Protein AF-A0A2D3VDM1-F1 (afdb_monomer_lite)

Structure (mmCIF, N/CA/C/O backbone):
data_AF-A0A2D3VDM1-F1
#
_entry.id   AF-A0A2D3VDM1-F1
#
loop_
_atom_site.group_PDB
_atom_site.id
_atom_site.type_symbol
_atom_site.label_atom_id
_atom_site.label_alt_id
_atom_site.label_comp_id
_atom_site.label_asym_id
_atom_site.label_entity_id
_atom_site.label_seq_id
_atom_site.pdbx_PDB_ins_code
_atom_site.Cartn_x
_atom_site.Cartn_y
_atom_site.Cartn_z
_atom_site.occupancy
_atom_site.B_iso_or_equiv
_atom_site.auth_seq_id
_atom_site.auth_comp_id
_atom_site.auth_asym_id
_atom_site.auth_atom_id
_atom_site.pdbx_PDB_model_num
ATOM 1 N N . MET A 1 1 ? -0.918 -0.675 11.831 1.00 84.44 1 MET A N 1
ATOM 2 C CA . MET A 1 1 ? -1.462 -1.530 10.755 1.00 84.44 1 MET A CA 1
ATOM 3 C C . MET A 1 1 ? -0.523 -1.490 9.563 1.00 84.44 1 MET A C 1
ATOM 5 O O . MET A 1 1 ? 0.192 -0.498 9.440 1.00 84.44 1 MET A O 1
ATOM 9 N N . PRO A 1 2 ? -0.449 -2.559 8.753 1.00 85.25 2 PRO A N 1
ATOM 10 C CA . PRO A 1 2 ? 0.403 -2.565 7.568 1.00 85.25 2 PRO A CA 1
ATOM 11 C C . PRO A 1 2 ? -0.069 -1.528 6.546 1.00 85.25 2 PRO A C 1
ATOM 13 O O . PRO A 1 2 ? -1.254 -1.189 6.508 1.00 85.25 2 PRO A O 1
ATOM 16 N N . ALA A 1 3 ? 0.856 -1.053 5.716 1.00 90.44 3 ALA A N 1
ATOM 17 C CA . ALA A 1 3 ? 0.529 -0.209 4.578 1.00 90.44 3 ALA A CA 1
ATOM 18 C C . ALA A 1 3 ? -0.417 -0.925 3.595 1.00 90.44 3 ALA A C 1
ATOM 20 O O . ALA A 1 3 ? -0.251 -2.131 3.372 1.00 90.44 3 ALA A O 1
ATOM 21 N N . PRO A 1 4 ? -1.348 -0.210 2.939 1.00 91.44 4 PRO A N 1
ATOM 22 C CA . PRO A 1 4 ? -2.219 -0.795 1.914 1.00 91.44 4 PRO A CA 1
ATOM 23 C C . PRO A 1 4 ? -1.428 -1.432 0.758 1.00 91.44 4 PRO A C 1
ATOM 25 O O . PRO A 1 4 ? -1.787 -2.487 0.243 1.00 91.44 4 PRO A O 1
ATOM 28 N N . SER A 1 5 ? -0.295 -0.829 0.400 1.00 93.31 5 SER A N 1
ATOM 29 C CA . SER A 1 5 ? 0.634 -1.269 -0.649 1.00 93.31 5 SER A CA 1
ATOM 30 C C . SER A 1 5 ? 1.495 -2.483 -0.258 1.00 93.31 5 SER A C 1
ATOM 32 O O . SER A 1 5 ? 2.108 -3.095 -1.136 1.00 93.31 5 SER A O 1
ATOM 34 N N . TYR A 1 6 ? 1.546 -2.857 1.032 1.00 92.69 6 TYR A N 1
ATOM 35 C CA . TYR A 1 6 ? 2.559 -3.768 1.586 1.00 92.69 6 TYR A CA 1
ATOM 36 C C . TYR A 1 6 ? 2.638 -5.102 0.843 1.00 92.69 6 TYR A C 1
ATOM 38 O O . TYR A 1 6 ? 3.722 -5.547 0.483 1.00 92.69 6 TYR A O 1
ATOM 46 N N . GLN A 1 7 ? 1.501 -5.760 0.607 1.00 91.56 7 GLN A N 1
ATOM 47 C CA . GLN A 1 7 ? 1.500 -7.045 -0.099 1.00 91.56 7 GLN A CA 1
ATOM 48 C C . GLN A 1 7 ? 1.744 -6.876 -1.597 1.00 91.56 7 GLN A C 1
ATOM 50 O O . GLN A 1 7 ? 2.445 -7.687 -2.194 1.00 91.56 7 GLN A O 1
ATOM 55 N N . HIS A 1 8 ? 1.199 -5.816 -2.193 1.00 94.62 8 HIS A N 1
ATOM 56 C CA . HIS A 1 8 ? 1.283 -5.579 -3.629 1.00 94.62 8 HIS A CA 1
ATOM 57 C C . HIS A 1 8 ? 2.736 -5.404 -4.092 1.00 94.62 8 HIS A C 1
ATOM 59 O O . HIS A 1 8 ? 3.153 -6.038 -5.057 1.00 94.62 8 HIS A O 1
ATOM 65 N N . ILE A 1 9 ? 3.537 -4.614 -3.366 1.00 92.62 9 ILE A N 1
ATOM 66 C CA . ILE A 1 9 ? 4.930 -4.326 -3.747 1.00 92.62 9 ILE A CA 1
ATOM 67 C C . ILE A 1 9 ? 5.881 -5.522 -3.576 1.00 92.62 9 ILE A C 1
ATOM 69 O O . ILE A 1 9 ? 6.933 -5.575 -4.206 1.00 92.62 9 ILE A O 1
ATOM 73 N N . GLN A 1 10 ? 5.529 -6.487 -2.725 1.00 89.69 10 GLN A N 1
ATOM 74 C CA . GLN A 1 10 ? 6.352 -7.672 -2.446 1.00 89.69 10 GLN A CA 1
ATOM 75 C C . GLN A 1 10 ? 6.176 -8.774 -3.502 1.00 89.69 10 GLN A C 1
ATOM 77 O O . GLN A 1 10 ? 6.944 -9.738 -3.539 1.00 89.69 10 GLN A O 1
ATOM 82 N N . LEU A 1 11 ? 5.140 -8.666 -4.334 1.00 91.56 11 LEU A N 1
ATOM 83 C CA . LEU A 1 11 ? 4.778 -9.661 -5.332 1.00 91.56 11 LEU A CA 1
ATOM 84 C C . LEU A 1 11 ? 5.260 -9.238 -6.718 1.00 91.56 11 LEU A C 1
ATOM 86 O O . LEU A 1 11 ? 5.480 -8.064 -7.003 1.00 91.56 11 LEU A O 1
ATOM 90 N N . ARG A 1 12 ? 5.421 -10.222 -7.609 1.00 89.38 12 ARG A N 1
ATOM 91 C CA . ARG A 1 12 ? 5.745 -9.936 -9.010 1.00 89.38 12 ARG A CA 1
ATOM 92 C C . ARG A 1 12 ? 4.624 -9.069 -9.613 1.00 89.38 12 ARG A C 1
ATOM 94 O O . ARG A 1 12 ? 3.453 -9.367 -9.341 1.00 89.38 12 ARG A O 1
ATOM 101 N N . PRO A 1 13 ? 4.939 -8.083 -10.472 1.00 87.56 13 PRO A N 1
ATOM 102 C CA . PRO A 1 13 ? 3.925 -7.316 -11.190 1.00 87.56 13 PRO A CA 1
ATOM 103 C C . PRO A 1 13 ? 2.854 -8.220 -11.821 1.00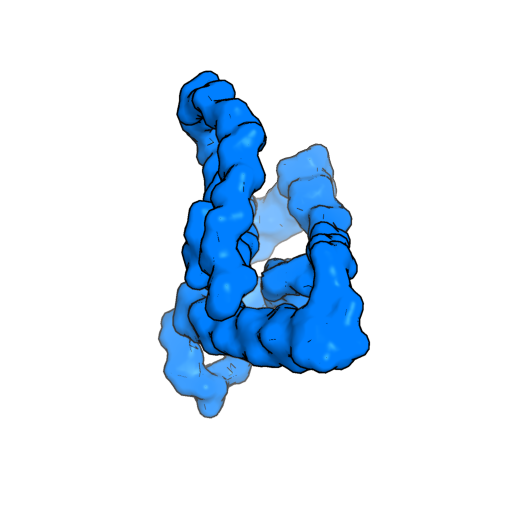 87.56 13 PRO A C 1
ATOM 105 O O . PRO A 1 13 ? 3.175 -9.240 -12.437 1.00 87.56 13 PRO A O 1
ATOM 108 N N . GLY A 1 14 ? 1.580 -7.877 -11.610 1.00 87.94 14 GLY A N 1
ATOM 109 C CA . GLY A 1 14 ? 0.431 -8.644 -12.106 1.00 87.94 14 GLY A CA 1
ATOM 110 C C . GLY A 1 14 ? 0.091 -9.920 -11.323 1.00 87.94 14 GLY A C 1
ATOM 111 O O . GLY A 1 14 ? -0.705 -10.721 -11.804 1.00 87.94 14 GLY A O 1
ATOM 112 N N . THR A 1 15 ? 0.680 -10.143 -10.140 1.00 92.50 15 THR A N 1
ATOM 113 C CA . THR A 1 15 ? 0.401 -11.336 -9.307 1.00 92.50 15 THR A CA 1
ATOM 114 C C . THR A 1 15 ? -0.198 -11.028 -7.934 1.00 92.50 15 THR A C 1
ATOM 116 O O . THR A 1 15 ? -0.365 -11.939 -7.125 1.00 92.50 15 THR A O 1
ATOM 119 N N . ALA A 1 16 ? -0.558 -9.767 -7.673 1.00 93.00 16 ALA A N 1
ATOM 120 C CA . ALA A 1 16 ? -1.201 -9.350 -6.425 1.00 93.00 16 ALA A CA 1
ATOM 121 C C . ALA A 1 16 ? -2.556 -10.041 -6.185 1.00 93.00 16 ALA A C 1
ATOM 123 O O . ALA A 1 16 ? -2.970 -10.244 -5.046 1.00 93.00 16 ALA A O 1
ATOM 124 N N . PHE A 1 17 ? -3.219 -10.462 -7.259 1.00 93.44 17 PHE A N 1
ATOM 125 C CA . PHE A 1 17 ? -4.441 -11.251 -7.231 1.00 93.44 17 PHE A CA 1
ATOM 126 C C . PHE A 1 17 ? -4.430 -12.303 -8.345 1.00 93.44 17 PHE A C 1
ATOM 128 O O . PHE A 1 17 ? -3.685 -12.206 -9.319 1.00 93.44 17 PHE A O 1
ATOM 135 N N . THR A 1 18 ? -5.244 -13.348 -8.190 1.00 92.94 18 THR A N 1
ATOM 136 C CA . THR A 1 18 ? -5.342 -14.432 -9.176 1.00 92.94 18 THR A CA 1
ATOM 137 C C . THR A 1 18 ? -6.345 -14.098 -10.276 1.00 92.94 18 THR A C 1
ATOM 139 O O . THR A 1 18 ? -7.285 -13.338 -10.058 1.00 92.94 18 THR A O 1
ATOM 142 N N . GLU A 1 19 ? -6.237 -14.746 -11.437 1.00 89.50 19 GLU A N 1
ATOM 143 C CA . GLU A 1 19 ? -7.216 -14.593 -12.530 1.00 89.50 19 GLU A CA 1
ATOM 144 C C . GLU A 1 19 ? -8.655 -14.945 -12.104 1.00 89.50 19 GLU A C 1
ATOM 146 O O . GLU A 1 19 ? -9.626 -14.421 -12.643 1.00 89.50 19 GLU A O 1
ATOM 151 N N . THR A 1 20 ? -8.807 -15.818 -11.103 1.00 94.12 20 THR A N 1
ATOM 152 C CA . THR A 1 20 ? -10.109 -16.252 -10.577 1.00 94.12 20 THR A CA 1
ATOM 153 C C . THR A 1 20 ? -10.650 -15.362 -9.459 1.00 94.12 20 THR A C 1
ATOM 155 O O . THR A 1 20 ? -11.731 -15.639 -8.947 1.00 94.12 20 THR A O 1
ATOM 158 N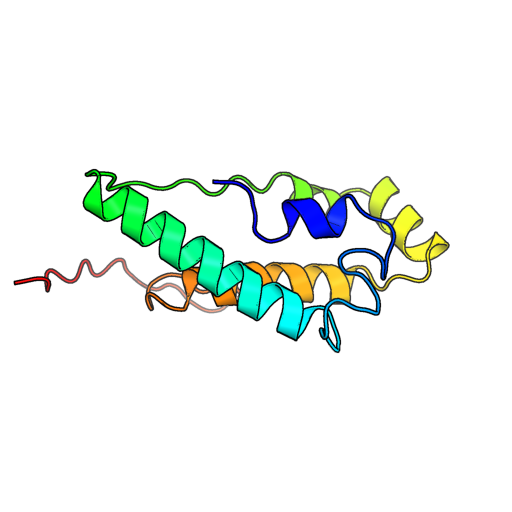 N . SER A 1 21 ? -9.905 -14.338 -9.037 1.00 93.00 21 SER A N 1
ATOM 159 C CA . SER A 1 21 ? -10.322 -13.409 -7.974 1.00 93.00 21 SER A CA 1
ATOM 160 C C . SER A 1 21 ? -11.485 -12.504 -8.388 1.00 93.00 21 SER A C 1
ATOM 162 O O . SER A 1 21 ? -12.232 -12.041 -7.534 1.00 93.00 21 SER A O 1
ATOM 164 N N . GLY A 1 22 ? -11.661 -12.283 -9.694 1.00 93.00 22 GLY A N 1
ATOM 165 C CA . GLY A 1 22 ? -12.693 -11.407 -10.242 1.00 93.00 22 GLY A CA 1
ATOM 166 C C . GLY A 1 22 ? -12.271 -9.944 -10.396 1.00 93.00 22 GLY A C 1
ATOM 167 O O . GLY A 1 22 ? -13.011 -9.198 -11.034 1.00 93.00 22 GLY A O 1
ATOM 168 N N . TYR A 1 23 ? -11.098 -9.551 -9.887 1.00 95.44 23 TYR A N 1
ATOM 169 C CA . TYR A 1 23 ? -10.568 -8.197 -10.054 1.00 95.44 23 TYR A CA 1
ATOM 170 C C . TYR A 1 23 ? -10.104 -7.945 -11.489 1.00 95.44 23 TYR A C 1
ATOM 172 O O . TYR A 1 23 ? -9.416 -8.768 -12.098 1.00 95.44 23 TYR A O 1
ATOM 180 N N . ARG A 1 24 ? -10.467 -6.780 -12.031 1.00 92.94 24 ARG A N 1
ATOM 181 C CA . ARG A 1 24 ? -10.079 -6.332 -13.379 1.00 92.94 24 ARG A CA 1
ATOM 182 C C . ARG A 1 24 ? -8.774 -5.540 -13.409 1.00 92.94 24 ARG A C 1
ATOM 184 O O . ARG A 1 24 ? -8.276 -5.249 -14.494 1.00 92.94 24 ARG A O 1
ATOM 191 N N . GLY A 1 25 ? -8.241 -5.184 -12.246 1.00 93.31 25 GLY A N 1
ATOM 192 C CA . GLY A 1 25 ? -7.021 -4.402 -12.101 1.00 93.31 25 GLY A CA 1
ATOM 193 C C . GLY A 1 25 ? -6.782 -3.987 -10.653 1.00 93.31 25 GLY A C 1
ATOM 194 O O . GLY A 1 25 ? -7.618 -4.227 -9.779 1.00 93.31 25 GLY A O 1
ATOM 195 N N . ASP A 1 26 ? -5.654 -3.318 -10.430 1.00 94.44 26 ASP A N 1
ATOM 196 C CA . ASP A 1 26 ? -5.186 -2.944 -9.092 1.00 94.44 26 ASP A CA 1
ATOM 197 C C . ASP A 1 26 ? -6.157 -2.004 -8.365 1.00 94.44 26 ASP A C 1
ATOM 199 O O . ASP A 1 26 ? -6.307 -2.098 -7.152 1.00 94.44 26 ASP A O 1
ATOM 203 N N . GLY A 1 27 ? -6.883 -1.150 -9.096 1.00 92.56 27 GLY A N 1
ATOM 204 C CA . GLY A 1 27 ? -7.890 -0.256 -8.512 1.00 92.56 27 GLY A CA 1
ATOM 205 C C . GLY A 1 27 ? -9.006 -1.004 -7.773 1.00 92.56 27 GLY A C 1
ATOM 206 O O . GLY A 1 27 ? -9.255 -0.726 -6.604 1.00 92.56 27 GLY A O 1
ATOM 207 N N . GLU A 1 28 ? -9.634 -2.002 -8.409 1.00 94.50 28 GLU A N 1
ATOM 208 C CA . GLU A 1 28 ? -10.684 -2.813 -7.763 1.00 94.50 28 GLU A CA 1
ATOM 209 C C . GLU A 1 28 ? -10.127 -3.617 -6.577 1.00 94.50 28 GLU A C 1
ATOM 211 O O . GLU A 1 28 ? -10.795 -3.762 -5.551 1.00 94.50 28 GLU A O 1
ATOM 216 N N . TYR A 1 29 ? -8.888 -4.102 -6.700 1.00 95.44 29 TYR A N 1
ATOM 217 C CA . TYR A 1 29 ? -8.180 -4.781 -5.617 1.00 95.44 29 TYR A CA 1
ATOM 218 C C . TYR A 1 29 ? -7.981 -3.857 -4.401 1.00 95.44 29 TYR A C 1
ATOM 220 O O . TYR A 1 29 ? -8.319 -4.234 -3.276 1.00 95.44 29 TYR A O 1
ATOM 228 N N . PHE A 1 30 ? -7.486 -2.632 -4.610 1.00 94.81 30 PHE A N 1
ATOM 229 C CA . PHE A 1 30 ? -7.267 -1.667 -3.530 1.00 94.81 30 PHE A CA 1
ATOM 230 C C . PHE A 1 30 ? -8.574 -1.120 -2.946 1.00 94.81 30 PHE A C 1
ATOM 232 O O . PHE A 1 30 ? -8.640 -0.884 -1.740 1.00 94.81 30 PHE A O 1
ATOM 239 N N . GLU A 1 31 ? -9.636 -0.980 -3.744 1.00 93.69 31 GLU A N 1
ATOM 240 C CA . GLU A 1 31 ? -10.964 -0.621 -3.234 1.00 93.69 31 GLU A CA 1
ATOM 241 C C . GLU A 1 31 ? -11.511 -1.655 -2.246 1.00 93.69 31 GLU A C 1
ATOM 243 O O . GLU A 1 31 ? -12.115 -1.284 -1.233 1.00 93.69 31 GLU A O 1
ATOM 248 N N . ASP A 1 32 ? -11.332 -2.948 -2.525 1.00 94.81 32 ASP A N 1
ATOM 249 C CA . ASP A 1 32 ? -11.805 -3.999 -1.627 1.00 94.81 32 ASP A CA 1
ATOM 250 C C . ASP A 1 32 ? -10.909 -4.136 -0.393 1.00 94.81 32 ASP A C 1
ATOM 252 O O . ASP A 1 32 ? -11.412 -4.233 0.732 1.00 94.81 32 ASP A O 1
ATOM 256 N N . LEU A 1 33 ? -9.590 -4.000 -0.572 1.00 93.44 33 LEU A N 1
ATOM 257 C CA . LEU A 1 33 ? -8.646 -3.911 0.541 1.00 93.44 33 LEU A CA 1
ATOM 258 C C . LEU A 1 33 ? -8.999 -2.750 1.480 1.00 93.44 33 LEU A C 1
ATOM 260 O O . LEU A 1 33 ? -8.995 -2.919 2.698 1.00 93.44 33 LEU A O 1
ATOM 264 N N . ALA A 1 34 ? -9.387 -1.596 0.936 1.00 92.06 34 ALA A N 1
ATOM 265 C CA . ALA A 1 34 ? -9.781 -0.449 1.740 1.00 92.06 34 ALA A CA 1
ATOM 266 C C . ALA A 1 34 ? -11.042 -0.693 2.573 1.00 92.06 34 ALA A C 1
ATOM 268 O O . ALA A 1 34 ? -11.122 -0.219 3.707 1.00 92.06 34 ALA A O 1
ATOM 269 N N . LYS A 1 35 ? -12.008 -1.477 2.075 1.00 92.69 35 LYS A N 1
ATOM 270 C CA . LYS A 1 35 ? -13.169 -1.892 2.885 1.00 92.69 35 LYS A CA 1
ATOM 271 C C . LYS A 1 35 ? -12.734 -2.757 4.067 1.00 92.69 35 LYS A C 1
ATOM 273 O O . LYS A 1 35 ? -13.241 -2.564 5.170 1.00 92.69 35 LYS A O 1
ATOM 278 N N . ALA A 1 36 ? -11.790 -3.675 3.853 1.00 92.94 36 ALA A N 1
ATOM 279 C CA . ALA A 1 36 ? -11.246 -4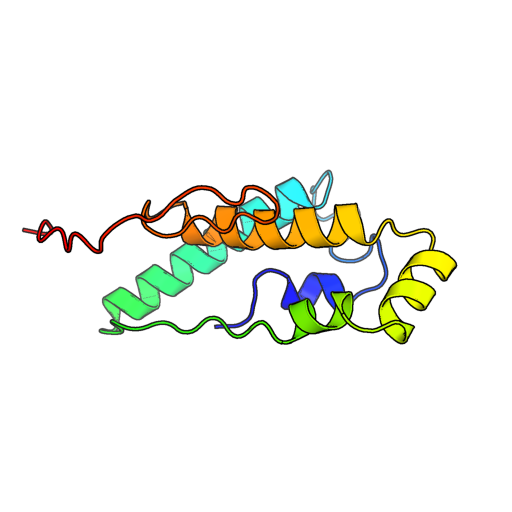.507 4.923 1.00 92.94 36 ALA A CA 1
ATOM 280 C C . ALA A 1 36 ? -10.471 -3.671 5.957 1.00 92.94 36 ALA A C 1
ATOM 282 O O . ALA A 1 36 ? -10.687 -3.830 7.158 1.00 92.94 36 ALA A O 1
ATOM 283 N N . CYS A 1 37 ? -9.634 -2.729 5.508 1.00 91.69 37 CYS A N 1
ATOM 284 C CA . CYS A 1 37 ? -8.928 -1.800 6.391 1.00 91.69 37 CYS A CA 1
ATOM 285 C C . CYS A 1 37 ? -9.895 -0.935 7.211 1.00 91.69 37 CYS A C 1
ATOM 287 O O . CYS A 1 37 ? -9.699 -0.795 8.413 1.00 91.69 37 CYS A O 1
ATOM 289 N N . ALA A 1 38 ? -10.957 -0.404 6.600 1.00 89.06 38 ALA A N 1
ATOM 290 C CA . ALA A 1 38 ? -11.971 0.378 7.308 1.00 89.06 38 ALA A CA 1
ATOM 291 C C . ALA A 1 38 ? -12.695 -0.453 8.382 1.00 89.06 38 ALA A C 1
ATOM 293 O O . ALA A 1 38 ? -12.894 0.020 9.500 1.00 89.06 38 ALA A O 1
ATOM 294 N N . ALA A 1 39 ? -13.033 -1.711 8.077 1.00 92.31 39 ALA A N 1
ATOM 295 C CA . ALA A 1 39 ? -13.631 -2.620 9.053 1.00 92.31 39 ALA A CA 1
ATOM 296 C C . ALA A 1 39 ? -12.691 -2.899 10.241 1.00 92.31 39 ALA A C 1
ATOM 298 O O . ALA A 1 39 ? -13.138 -2.894 11.387 1.00 92.31 39 ALA A O 1
ATOM 299 N N . GLU A 1 40 ? -11.393 -3.084 9.986 1.00 91.81 40 GLU A N 1
ATOM 300 C CA . GLU A 1 40 ? -10.379 -3.248 11.037 1.00 91.81 40 GLU A CA 1
ATOM 301 C C . GLU A 1 40 ? -10.218 -1.972 11.878 1.00 91.81 40 GLU A C 1
ATOM 303 O O . GLU A 1 40 ? -10.187 -2.044 13.105 1.00 91.81 40 GLU A O 1
ATOM 308 N N . ILE A 1 41 ? -10.167 -0.791 11.248 1.00 90.00 41 ILE A N 1
ATOM 309 C CA . ILE A 1 41 ? -10.115 0.504 11.949 1.00 90.00 41 ILE A CA 1
ATOM 310 C C . ILE A 1 41 ? -11.316 0.649 12.885 1.00 90.00 41 ILE A C 1
ATOM 312 O O . ILE A 1 41 ? -11.136 0.995 14.055 1.00 90.00 41 ILE A O 1
ATOM 316 N N . GLN A 1 42 ? -12.522 0.341 12.399 1.00 89.75 42 GLN A N 1
ATOM 317 C CA . GLN A 1 42 ? -13.735 0.398 13.210 1.00 89.75 42 GLN A CA 1
ATOM 318 C C . GLN A 1 42 ? -13.675 -0.598 14.373 1.00 89.75 42 GLN A C 1
ATOM 320 O O . GLN A 1 42 ? -13.943 -0.222 15.511 1.00 89.75 42 GLN A O 1
ATOM 325 N N . ALA A 1 43 ? -13.252 -1.840 14.125 1.00 94.00 43 ALA A N 1
ATOM 326 C CA . ALA A 1 43 ? -13.111 -2.850 15.172 1.00 94.00 43 ALA A CA 1
ATOM 327 C C . ALA A 1 43 ? -12.102 -2.427 16.256 1.00 94.00 43 ALA A C 1
ATOM 329 O O . ALA A 1 43 ? -12.354 -2.596 17.452 1.00 94.00 43 ALA A O 1
ATOM 330 N N . LEU A 1 44 ? -10.976 -1.825 15.859 1.00 92.31 44 LEU A N 1
ATOM 331 C CA . LEU A 1 44 ? -9.993 -1.259 16.782 1.00 92.31 44 LEU A CA 1
ATOM 332 C C . LEU A 1 44 ? -10.582 -0.087 17.574 1.00 92.31 44 LEU A C 1
ATOM 3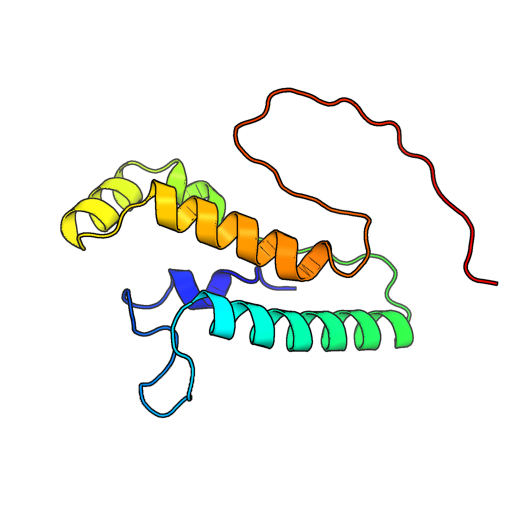34 O O . LEU A 1 44 ? -10.361 0.003 18.784 1.00 92.31 44 LEU A O 1
ATOM 338 N N . TYR A 1 45 ? -11.340 0.799 16.923 1.00 92.56 45 TYR A N 1
ATOM 339 C CA . TYR A 1 45 ? -12.009 1.920 17.581 1.00 92.56 45 TYR A CA 1
ATOM 340 C C . TYR A 1 45 ? -13.022 1.447 18.631 1.00 92.56 45 TYR A C 1
ATOM 342 O O . TYR A 1 45 ? -13.007 1.940 19.766 1.00 92.56 45 TYR A O 1
ATOM 350 N N . ASP A 1 46 ? -13.842 0.453 18.288 1.00 94.62 46 ASP A N 1
ATOM 351 C CA . ASP A 1 46 ? -14.827 -0.164 19.182 1.00 94.62 46 ASP A CA 1
ATOM 352 C C . ASP A 1 46 ? -14.145 -0.845 20.379 1.00 94.62 46 ASP A C 1
ATOM 354 O O . ASP A 1 46 ? -14.642 -0.789 21.505 1.00 94.62 46 ASP A O 1
ATOM 358 N N . ALA A 1 47 ? -12.949 -1.406 20.170 1.00 97.25 47 ALA A N 1
ATOM 359 C CA . ALA A 1 47 ? -12.093 -1.950 21.225 1.00 97.25 47 ALA A CA 1
ATOM 360 C C . ALA A 1 47 ? -11.379 -0.876 22.078 1.00 97.25 47 ALA A C 1
ATOM 362 O O . ALA A 1 47 ? -10.640 -1.213 23.005 1.00 97.25 47 ALA A O 1
ATOM 363 N N . GLY A 1 48 ? -11.589 0.414 21.796 1.00 96.12 48 GLY A N 1
ATOM 364 C CA . GLY A 1 48 ? -11.032 1.536 22.556 1.00 96.12 48 GLY A CA 1
ATOM 365 C C . GLY A 1 48 ? -9.744 2.136 21.982 1.00 96.12 48 GLY A C 1
ATOM 366 O O . GLY A 1 48 ? -9.166 3.028 22.603 1.00 96.12 48 GLY A O 1
ATOM 367 N N . CYS A 1 49 ? -9.286 1.702 20.803 1.00 93.31 49 CYS A N 1
ATOM 368 C CA . CYS A 1 49 ? -8.158 2.331 20.120 1.00 93.31 49 CYS A CA 1
ATOM 369 C C . CYS A 1 49 ? -8.531 3.753 19.672 1.00 93.31 49 CYS A C 1
ATOM 371 O O . CYS A 1 49 ? -9.620 4.000 19.152 1.00 93.31 49 CYS A O 1
ATOM 373 N N . ARG A 1 50 ? -7.634 4.714 19.891 1.00 91.62 50 ARG A N 1
ATOM 374 C CA . ARG A 1 50 ? -7.823 6.125 19.497 1.00 91.62 50 ARG A CA 1
ATOM 375 C C . ARG A 1 50 ? -6.666 6.678 18.674 1.00 91.62 50 ARG A C 1
ATOM 377 O O . ARG A 1 50 ? -6.707 7.827 18.256 1.00 91.62 50 ARG A O 1
ATOM 384 N N . ASN A 1 51 ? -5.631 5.873 18.461 1.00 90.50 51 ASN A N 1
ATOM 385 C CA . ASN A 1 51 ? -4.482 6.243 17.657 1.00 90.50 51 ASN A CA 1
ATOM 386 C C . ASN A 1 51 ? -4.028 5.026 16.859 1.00 90.50 51 ASN A C 1
ATOM 388 O O . ASN A 1 51 ? -3.706 3.987 17.436 1.00 90.50 51 ASN A O 1
ATOM 392 N N . ILE A 1 52 ? -4.026 5.167 15.539 1.00 87.12 52 ILE A N 1
ATOM 393 C CA . ILE A 1 52 ? -3.594 4.134 14.610 1.00 87.12 52 ILE A CA 1
ATOM 394 C C . ILE A 1 52 ? -2.399 4.681 13.844 1.00 87.12 52 ILE A C 1
ATOM 396 O O . ILE A 1 52 ? -2.450 5.776 13.292 1.00 87.12 52 ILE A O 1
ATOM 400 N N . GLN A 1 53 ? -1.332 3.888 13.796 1.00 87.25 53 GLN A N 1
ATOM 401 C CA . GLN A 1 53 ? -0.170 4.157 12.960 1.00 87.25 53 GLN A CA 1
ATOM 402 C C . GLN A 1 53 ? -0.177 3.209 11.765 1.00 87.25 53 GLN A C 1
ATOM 404 O O . GLN A 1 53 ? -0.430 2.007 11.914 1.00 87.25 53 GLN A O 1
ATOM 409 N N . VAL A 1 54 ? 0.110 3.758 10.592 1.00 86.94 54 VAL A N 1
ATOM 410 C CA . VAL A 1 54 ? 0.276 3.022 9.339 1.00 86.94 54 VAL A CA 1
ATOM 411 C C . VAL A 1 54 ? 1.743 3.159 8.978 1.00 86.94 54 VAL A C 1
ATOM 413 O O . VAL A 1 54 ? 2.225 4.271 8.781 1.00 86.94 54 VAL A O 1
ATOM 416 N N . ASP A 1 55 ? 2.459 2.043 8.996 1.00 87.31 55 ASP A N 1
ATOM 417 C CA . ASP A 1 55 ? 3.889 2.019 8.706 1.00 87.31 55 ASP A CA 1
ATOM 418 C C . ASP A 1 55 ? 4.091 1.579 7.255 1.00 87.31 55 ASP A C 1
ATOM 420 O O . ASP A 1 55 ? 3.767 0.439 6.908 1.00 87.31 55 ASP A O 1
ATOM 424 N N . ASP A 1 56 ? 4.593 2.491 6.417 1.00 89.00 56 ASP A N 1
ATOM 425 C CA . ASP A 1 56 ? 4.969 2.196 5.034 1.00 89.00 56 ASP A CA 1
ATOM 426 C C . ASP A 1 56 ? 6.429 2.574 4.735 1.00 89.00 56 ASP A C 1
ATOM 428 O O . ASP A 1 56 ? 6.712 3.611 4.123 1.00 89.00 56 ASP A O 1
ATOM 432 N N . PRO A 1 57 ? 7.397 1.730 5.124 1.00 89.75 57 PRO A N 1
ATOM 433 C CA . PRO A 1 57 ? 8.786 1.948 4.750 1.00 89.75 57 PRO A CA 1
ATOM 434 C C . PRO A 1 57 ? 9.024 1.773 3.241 1.00 89.75 57 PRO A C 1
ATOM 436 O O . PRO A 1 57 ? 10.062 2.215 2.747 1.00 89.75 57 PRO A O 1
ATOM 439 N N . HIS A 1 58 ? 8.104 1.159 2.484 1.00 89.81 58 HIS A N 1
ATOM 440 C CA . HIS A 1 58 ? 8.322 0.848 1.067 1.00 89.81 58 HIS A CA 1
ATOM 441 C C . HIS A 1 58 ? 8.245 2.075 0.170 1.00 89.81 58 HIS A C 1
ATOM 443 O O . HIS A 1 58 ? 8.854 2.074 -0.895 1.00 89.81 58 HIS A O 1
ATOM 449 N N . LEU A 1 59 ? 7.597 3.158 0.602 1.00 91.12 59 LEU A N 1
ATOM 450 C CA . LEU A 1 59 ? 7.640 4.421 -0.139 1.00 91.12 59 LEU A CA 1
ATOM 451 C C . LEU A 1 59 ? 9.072 4.939 -0.318 1.00 91.12 59 LEU A C 1
ATOM 453 O O . LEU A 1 59 ? 9.386 5.577 -1.318 1.00 91.12 59 LEU A O 1
ATOM 45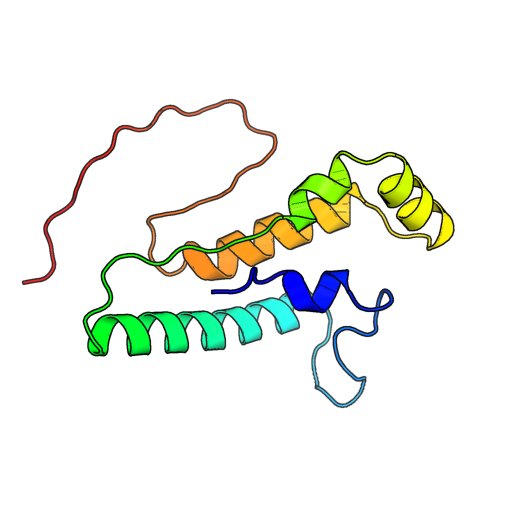7 N N . THR A 1 60 ? 9.982 4.591 0.596 1.00 92.75 60 THR A N 1
ATOM 458 C CA . THR A 1 60 ? 11.403 4.938 0.454 1.00 92.75 60 THR A CA 1
ATOM 459 C C . THR A 1 60 ? 12.097 4.194 -0.689 1.00 92.75 60 THR A C 1
ATOM 461 O O . THR A 1 60 ? 13.164 4.621 -1.129 1.00 92.75 60 THR A O 1
ATOM 464 N N . TYR A 1 61 ? 11.507 3.116 -1.219 1.00 94.06 61 TYR A N 1
ATOM 465 C CA . TYR A 1 61 ? 12.075 2.375 -2.346 1.00 94.06 61 TYR A CA 1
ATOM 466 C C . TYR A 1 61 ? 12.102 3.231 -3.610 1.00 94.06 61 TYR A C 1
ATOM 468 O O . TYR A 1 61 ? 13.059 3.145 -4.372 1.00 94.06 61 TYR A O 1
ATOM 476 N N . PHE A 1 62 ? 11.140 4.140 -3.780 1.00 94.81 62 PHE A N 1
ATOM 477 C CA . PHE A 1 62 ? 11.110 5.084 -4.900 1.00 94.81 62 PHE A CA 1
ATOM 478 C C . PHE A 1 62 ? 12.239 6.128 -4.843 1.00 94.81 62 PHE A C 1
ATOM 480 O O . PHE A 1 62 ? 12.501 6.809 -5.828 1.00 94.81 62 PHE A O 1
ATOM 487 N N . CYS A 1 63 ? 12.974 6.207 -3.728 1.00 95.12 63 CYS A N 1
ATOM 488 C CA . CYS A 1 63 ? 14.202 6.996 -3.608 1.00 95.12 63 CYS A CA 1
ATOM 489 C C . CYS A 1 63 ? 15.476 6.187 -3.928 1.00 95.12 63 CYS A C 1
ATOM 491 O O . CYS A 1 63 ? 16.574 6.744 -3.923 1.00 95.12 63 CYS A O 1
ATOM 493 N N . SER A 1 64 ? 15.367 4.873 -4.150 1.00 96.44 64 SER A N 1
ATOM 494 C CA . SER A 1 64 ? 16.502 3.975 -4.374 1.00 96.44 64 SER A CA 1
ATOM 495 C C . SER A 1 64 ? 16.720 3.711 -5.858 1.00 96.44 64 SER A C 1
ATOM 497 O O . SER A 1 64 ? 15.876 3.111 -6.521 1.00 96.44 64 SER A O 1
ATOM 499 N N . GLU A 1 65 ? 17.914 4.030 -6.366 1.00 96.88 65 GLU A N 1
ATOM 500 C CA . GLU A 1 65 ? 18.294 3.676 -7.741 1.00 96.88 65 GLU A CA 1
ATOM 501 C C . GLU A 1 65 ? 18.165 2.177 -8.031 1.00 96.88 65 GLU A C 1
ATOM 503 O O . GLU A 1 65 ? 17.882 1.790 -9.162 1.00 96.88 65 GLU A O 1
ATOM 508 N N . GLN A 1 66 ? 18.413 1.321 -7.034 1.00 96.75 66 GLN A N 1
ATOM 509 C CA . GLN A 1 66 ? 18.329 -0.126 -7.215 1.00 96.75 66 GLN A CA 1
ATOM 510 C C . GLN A 1 66 ? 16.899 -0.558 -7.534 1.00 96.75 66 GLN A C 1
ATOM 512 O O . GLN A 1 66 ? 16.697 -1.404 -8.400 1.00 96.75 66 GLN A O 1
ATOM 517 N N . PHE A 1 67 ? 15.925 0.020 -6.833 1.00 95.12 67 PHE A N 1
ATOM 518 C CA . PHE A 1 67 ? 14.520 -0.287 -7.048 1.00 95.12 67 PHE A CA 1
ATOM 519 C C . PHE A 1 67 ? 14.044 0.265 -8.391 1.00 95.12 67 PHE A C 1
ATOM 521 O O . PHE A 1 67 ? 13.476 -0.486 -9.176 1.00 95.12 67 PHE A O 1
ATOM 528 N N . LEU A 1 68 ? 14.378 1.522 -8.705 1.00 96.56 68 LEU A N 1
ATOM 529 C CA . LEU A 1 68 ? 14.014 2.150 -9.980 1.00 96.56 68 LEU A CA 1
ATOM 530 C C . LEU A 1 68 ? 14.568 1.369 -11.184 1.00 96.56 68 LEU A C 1
ATOM 532 O O . LEU A 1 68 ? 13.829 1.063 -12.114 1.00 96.56 68 LEU A O 1
ATOM 536 N N . LYS A 1 69 ? 15.834 0.928 -11.126 1.00 97.38 69 LYS A N 1
ATOM 537 C CA . LYS A 1 69 ? 16.424 0.042 -12.149 1.00 97.38 69 LYS A CA 1
ATOM 538 C C . LYS A 1 69 ? 15.714 -1.313 -12.234 1.00 97.38 69 LYS A C 1
ATOM 540 O O . LYS A 1 69 ? 15.617 -1.884 -13.314 1.00 97.38 69 LYS A O 1
ATOM 545 N N . GLY A 1 70 ? 15.243 -1.843 -11.105 1.00 95.00 70 GLY A N 1
ATOM 546 C CA . GLY A 1 70 ? 14.423 -3.056 -11.072 1.00 95.00 70 GLY A CA 1
ATOM 547 C C . GLY A 1 70 ? 13.104 -2.867 -11.822 1.00 95.00 70 GLY A C 1
ATOM 548 O O . GLY A 1 70 ? 12.784 -3.675 -12.689 1.00 95.00 70 GLY A O 1
ATOM 549 N N . CYS A 1 71 ? 12.398 -1.762 -11.562 1.00 95.06 71 CYS A N 1
ATOM 550 C CA . CYS A 1 71 ? 11.181 -1.397 -12.287 1.00 95.06 71 CYS A CA 1
ATOM 551 C C . CYS A 1 71 ? 11.429 -1.285 -13.797 1.00 95.06 71 CYS A C 1
ATOM 553 O O . CYS A 1 71 ? 10.679 -1.867 -14.575 1.00 95.06 71 CYS A O 1
ATOM 555 N N . GLU A 1 72 ? 12.516 -0.626 -14.216 1.00 95.81 72 GLU A N 1
ATOM 556 C CA . GLU A 1 72 ? 12.893 -0.524 -15.633 1.00 95.81 72 GLU A CA 1
ATOM 557 C C . GLU A 1 72 ? 13.106 -1.900 -16.287 1.00 95.81 72 GLU A C 1
ATOM 559 O O . GLU A 1 72 ? 12.610 -2.145 -17.387 1.00 95.81 72 GLU A O 1
ATOM 564 N N . ILE A 1 73 ? 13.821 -2.811 -15.613 1.00 95.56 73 ILE A N 1
ATOM 565 C CA . ILE A 1 73 ? 14.068 -4.180 -16.101 1.00 95.56 73 ILE A CA 1
ATOM 566 C C . ILE A 1 73 ? 12.756 -4.960 -16.240 1.00 95.56 73 ILE A C 1
ATOM 568 O O . ILE A 1 73 ? 12.576 -5.689 -17.218 1.00 95.56 73 ILE A O 1
ATOM 572 N N . ASP A 1 74 ? 11.846 -4.786 -15.284 1.00 93.00 74 ASP A N 1
ATOM 573 C CA . ASP A 1 74 ? 10.547 -5.457 -15.257 1.00 93.00 74 ASP A CA 1
ATOM 574 C C . ASP A 1 74 ? 9.502 -4.781 -16.169 1.00 93.00 74 ASP A C 1
ATOM 576 O O . ASP A 1 74 ? 8.385 -5.282 -16.304 1.00 93.00 74 ASP A O 1
ATOM 580 N N . GLY A 1 75 ? 9.853 -3.668 -16.828 1.00 95.00 75 GLY A N 1
ATOM 581 C CA . GLY A 1 75 ? 8.948 -2.905 -17.691 1.00 95.00 75 GLY A CA 1
ATOM 582 C C . GLY A 1 75 ? 7.821 -2.202 -16.928 1.00 95.00 75 GLY A C 1
ATOM 583 O O . GLY A 1 75 ? 6.762 -1.943 -17.498 1.00 95.00 75 GLY A O 1
ATOM 584 N N . VAL A 1 76 ? 8.034 -1.927 -15.641 1.00 94.75 76 VAL A N 1
ATOM 585 C CA . VAL A 1 76 ? 7.093 -1.240 -14.755 1.00 94.75 76 VAL A CA 1
ATOM 586 C C . VAL A 1 76 ? 7.416 0.249 -14.736 1.00 94.75 76 VAL A C 1
ATOM 588 O O . VAL A 1 76 ? 8.549 0.645 -14.473 1.00 94.75 76 VAL A O 1
ATOM 591 N N . ASP A 1 77 ? 6.401 1.075 -14.970 1.00 96.00 77 ASP A N 1
ATOM 592 C CA . ASP A 1 77 ? 6.491 2.520 -14.778 1.00 96.00 77 ASP A CA 1
ATOM 593 C C . ASP A 1 77 ? 6.487 2.834 -13.273 1.00 96.00 77 ASP A C 1
ATOM 595 O O . ASP A 1 77 ? 5.480 2.646 -12.586 1.00 96.00 77 ASP A O 1
ATOM 599 N N . SER A 1 78 ? 7.637 3.261 -12.744 1.00 95.69 78 SER A N 1
ATOM 600 C CA . SER A 1 78 ? 7.798 3.559 -11.320 1.00 95.69 78 SER A CA 1
ATOM 601 C C . SER A 1 78 ? 7.002 4.781 -10.869 1.00 95.69 78 SER A C 1
ATOM 603 O O . SER A 1 78 ? 6.577 4.810 -9.717 1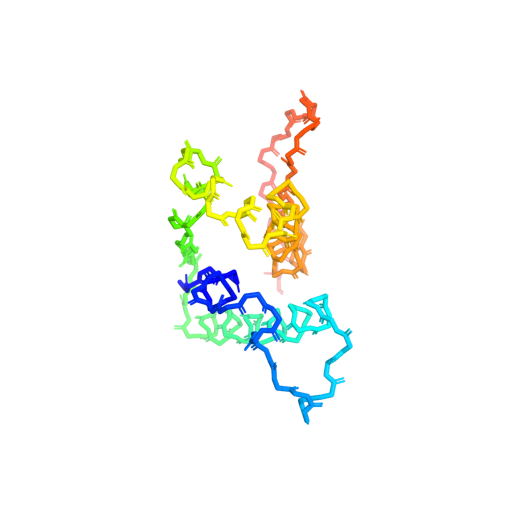.00 95.69 78 SER A O 1
ATOM 605 N N . ASP A 1 79 ? 6.781 5.763 -11.745 1.00 95.50 79 ASP A N 1
ATOM 606 C CA . ASP A 1 79 ? 6.003 6.956 -11.400 1.00 95.50 79 ASP A CA 1
ATOM 607 C C . ASP A 1 79 ? 4.520 6.582 -11.295 1.00 95.50 79 ASP A C 1
ATOM 609 O O . ASP A 1 79 ? 3.880 6.856 -10.280 1.00 95.50 79 ASP A O 1
ATOM 613 N N . ALA A 1 80 ? 4.003 5.827 -12.271 1.00 95.25 80 ALA A N 1
ATOM 614 C CA . ALA A 1 80 ? 2.632 5.315 -12.218 1.00 95.25 80 ALA A CA 1
ATOM 615 C C . ALA A 1 80 ? 2.402 4.369 -11.023 1.00 95.25 80 ALA A C 1
ATOM 617 O O . ALA A 1 80 ? 1.322 4.360 -10.428 1.00 95.25 80 ALA A O 1
ATOM 618 N N . LEU A 1 81 ? 3.413 3.576 -10.646 1.00 95.19 81 LEU A N 1
ATOM 619 C CA . LEU A 1 81 ? 3.348 2.711 -9.467 1.00 95.19 81 LEU A CA 1
ATOM 620 C C . LEU A 1 81 ? 3.320 3.517 -8.159 1.00 95.19 81 LEU A C 1
ATOM 622 O O . LEU A 1 81 ? 2.596 3.151 -7.232 1.00 95.19 81 LEU A O 1
ATOM 626 N N . LEU A 1 82 ? 4.091 4.606 -8.075 1.00 95.12 82 LEU A N 1
ATOM 627 C CA . LEU A 1 82 ? 4.055 5.509 -6.926 1.00 95.12 82 LEU A CA 1
ATOM 628 C C . LEU A 1 82 ? 2.680 6.175 -6.802 1.00 95.12 82 LEU A C 1
ATOM 630 O O . LEU A 1 82 ? 2.104 6.165 -5.714 1.00 95.12 82 LEU A O 1
ATOM 634 N N . ASP A 1 83 ? 2.136 6.681 -7.911 1.00 94.25 83 ASP A N 1
ATOM 635 C CA . ASP A 1 83 ? 0.799 7.281 -7.957 1.00 94.25 83 ASP A CA 1
ATOM 636 C C . ASP A 1 83 ? -0.277 6.288 -7.499 1.00 94.25 83 ASP A C 1
ATOM 638 O O . ASP A 1 83 ? -1.117 6.624 -6.663 1.00 94.25 83 ASP A O 1
ATOM 642 N N . LEU A 1 84 ? -0.207 5.034 -7.961 1.00 94.25 84 LEU A N 1
ATOM 643 C CA . LEU A 1 84 ? -1.102 3.962 -7.518 1.00 94.25 84 LEU A CA 1
ATOM 644 C C . LEU A 1 84 ? -1.032 3.742 -6.000 1.00 94.25 84 LEU A C 1
ATOM 646 O O . LEU A 1 84 ? -2.064 3.554 -5.355 1.00 94.25 84 LEU A O 1
ATOM 650 N N . TYR A 1 85 ? 0.163 3.767 -5.403 1.00 94.31 85 TYR A N 1
ATOM 651 C CA . TYR A 1 85 ? 0.314 3.588 -3.957 1.00 94.31 85 TYR A CA 1
ATOM 652 C C . TYR A 1 85 ? -0.124 4.807 -3.149 1.00 94.31 85 TYR A C 1
ATOM 654 O O . TYR A 1 85 ? -0.661 4.626 -2.054 1.00 94.31 85 TYR A O 1
ATOM 662 N N . MET A 1 86 ? 0.044 6.025 -3.668 1.00 91.75 86 MET A N 1
ATOM 663 C CA . MET A 1 86 ? -0.547 7.225 -3.063 1.00 91.75 86 MET A CA 1
ATOM 664 C C . MET A 1 86 ? -2.073 7.149 -3.088 1.00 91.75 86 MET A C 1
ATOM 666 O O . MET A 1 86 ? -2.717 7.375 -2.063 1.00 91.75 86 MET A O 1
ATOM 670 N N . GLU A 1 87 ? -2.647 6.732 -4.215 1.00 91.25 87 GLU A N 1
ATOM 671 C CA . GLU A 1 87 ? -4.090 6.551 -4.343 1.00 91.25 87 GLU A CA 1
ATOM 672 C C . GLU A 1 87 ? -4.606 5.446 -3.413 1.00 91.25 87 GLU A C 1
ATOM 674 O O . GLU A 1 87 ? -5.608 5.638 -2.734 1.00 91.25 87 GLU A O 1
ATOM 679 N N . ALA A 1 88 ? -3.889 4.328 -3.269 1.00 91.81 88 ALA A N 1
ATOM 680 C CA . ALA A 1 88 ? -4.260 3.277 -2.320 1.00 91.81 88 ALA A CA 1
ATOM 681 C C . ALA A 1 88 ? -4.325 3.791 -0.868 1.00 91.81 88 ALA A C 1
ATOM 683 O O . ALA A 1 88 ? -5.235 3.421 -0.125 1.00 91.81 88 ALA A O 1
ATOM 684 N N . HIS A 1 89 ? -3.404 4.672 -0.458 1.00 90.00 89 HIS A N 1
ATOM 685 C CA . HIS A 1 89 ? -3.484 5.330 0.851 1.00 90.00 89 HIS A CA 1
ATOM 686 C C . HIS A 1 89 ? -4.702 6.253 0.940 1.00 90.00 89 HIS A C 1
ATOM 688 O O . HIS A 1 89 ? -5.435 6.202 1.929 1.00 90.00 89 HIS A O 1
ATOM 694 N N . ASN A 1 90 ? -4.958 7.052 -0.097 1.00 88.56 90 ASN A N 1
ATOM 695 C CA . ASN A 1 90 ? -6.121 7.935 -0.147 1.00 88.56 90 ASN A CA 1
ATOM 696 C C . ASN A 1 90 ? -7.433 7.154 -0.065 1.00 88.56 90 ASN A C 1
ATOM 698 O O . ASN A 1 90 ? -8.274 7.483 0.757 1.00 88.56 90 ASN A O 1
ATOM 702 N N . ILE A 1 91 ? -7.606 6.065 -0.812 1.00 87.31 91 ILE A N 1
ATOM 703 C CA . ILE A 1 91 ? -8.834 5.256 -0.762 1.00 87.31 91 ILE A CA 1
ATOM 704 C C . ILE A 1 91 ? -9.080 4.705 0.655 1.00 87.31 91 ILE A C 1
ATOM 706 O O . ILE A 1 91 ? -10.231 4.627 1.098 1.00 87.31 91 ILE A O 1
ATOM 710 N N . VAL A 1 92 ? -8.016 4.345 1.382 1.00 84.88 92 VAL A N 1
ATOM 711 C CA . VAL A 1 92 ? -8.117 3.840 2.758 1.00 84.88 92 VAL A CA 1
ATOM 712 C C . VAL A 1 92 ? -8.461 4.950 3.757 1.00 84.88 92 VAL A C 1
ATOM 714 O O . VAL A 1 92 ? -9.281 4.710 4.641 1.00 84.88 92 VAL A O 1
ATOM 717 N N . PHE A 1 93 ? -7.882 6.151 3.630 1.00 78.81 93 PHE A N 1
ATOM 718 C CA . PHE A 1 93 ? -7.989 7.201 4.659 1.00 78.81 93 PHE A CA 1
ATOM 719 C C . PHE A 1 93 ? -8.896 8.395 4.302 1.00 78.81 93 PHE A C 1
ATOM 721 O O . PHE A 1 93 ? -9.415 9.051 5.205 1.00 78.81 93 PHE A O 1
ATOM 728 N N . GLU A 1 94 ? -9.184 8.659 3.025 1.00 71.88 94 GLU A N 1
ATOM 729 C CA . GLU A 1 94 ? -10.122 9.711 2.589 1.00 71.88 94 GLU A CA 1
ATOM 730 C C . GLU A 1 94 ? -11.580 9.357 2.881 1.00 71.88 94 GLU A C 1
ATOM 732 O O . GLU A 1 94 ? -12.421 10.253 2.963 1.00 71.88 94 GLU A O 1
ATOM 737 N N . ARG A 1 95 ? -11.895 8.075 3.113 1.00 59.66 95 ARG A N 1
ATOM 738 C CA . ARG A 1 95 ? -13.242 7.646 3.529 1.00 59.66 95 ARG A CA 1
ATOM 739 C C . ARG A 1 95 ? -13.697 8.270 4.851 1.00 59.66 95 ARG A C 1
ATOM 741 O O . ARG A 1 95 ? -14.897 8.372 5.073 1.00 59.66 95 ARG A O 1
ATOM 748 N N . GLU A 1 96 ? -12.759 8.767 5.654 1.00 52.75 96 GLU A N 1
ATOM 749 C CA . GLU A 1 96 ? -13.020 9.463 6.917 1.00 52.75 96 GLU A CA 1
ATOM 750 C C . GLU A 1 96 ? -12.830 10.997 6.812 1.00 52.75 96 GLU A C 1
ATOM 752 O O . GLU A 1 96 ? -12.884 11.703 7.812 1.00 52.75 96 GLU A O 1
ATOM 757 N N . ALA A 1 97 ? -12.643 11.549 5.603 1.00 47.94 97 ALA A N 1
ATOM 758 C CA . ALA A 1 97 ? -12.556 12.987 5.290 1.00 47.94 97 ALA A CA 1
ATOM 759 C C . ALA A 1 97 ? -11.377 13.796 5.890 1.00 47.94 97 ALA A C 1
ATOM 761 O O . ALA A 1 97 ? -11.291 14.998 5.628 1.00 47.94 97 ALA A O 1
ATOM 762 N N . TRP A 1 98 ? -10.446 13.189 6.641 1.00 44.25 98 TRP A N 1
ATOM 763 C CA . TRP A 1 98 ? -9.383 13.927 7.356 1.00 44.25 98 TRP A CA 1
ATOM 764 C C . TRP A 1 98 ? -7.944 13.726 6.843 1.00 44.25 98 TRP A C 1
ATOM 766 O O . TRP A 1 98 ? -7.042 14.408 7.330 1.00 44.25 98 TRP A O 1
ATOM 776 N N . ALA A 1 99 ? -7.694 12.863 5.851 1.00 47.75 99 ALA A N 1
ATOM 777 C CA . ALA A 1 99 ? -6.354 12.664 5.286 1.00 47.75 99 ALA A CA 1
ATOM 778 C C . ALA A 1 99 ? -6.388 12.496 3.760 1.00 47.75 99 ALA A C 1
ATOM 780 O O . ALA A 1 99 ? -6.944 11.524 3.264 1.00 47.75 99 ALA A O 1
ATOM 781 N N . ARG A 1 100 ? -5.757 13.431 3.035 1.00 48.91 100 ARG A N 1
ATOM 782 C CA . ARG A 1 100 ? -5.480 13.358 1.590 1.00 48.91 100 ARG A CA 1
ATOM 783 C C . ARG A 1 100 ? -3.972 13.489 1.376 1.00 48.91 100 ARG A C 1
ATOM 785 O O . ARG A 1 100 ? -3.396 14.539 1.660 1.00 48.91 100 ARG A O 1
ATOM 792 N N . PHE A 1 101 ? -3.338 12.436 0.875 1.00 51.88 101 PHE A N 1
ATOM 793 C CA . PHE A 1 101 ? -1.953 12.452 0.417 1.00 51.88 101 PHE A CA 1
ATOM 794 C C . PHE A 1 101 ? -1.924 12.944 -1.032 1.00 51.88 101 PHE A C 1
ATOM 796 O O . PHE A 1 101 ? -2.566 12.380 -1.915 1.00 51.88 101 PHE A O 1
ATOM 803 N N . THR A 1 102 ? -1.191 14.026 -1.286 1.00 50.38 102 THR A N 1
ATOM 804 C CA . THR A 1 102 ? -0.930 14.525 -2.643 1.00 50.38 102 THR A CA 1
ATOM 805 C C . THR A 1 102 ? 0.571 14.653 -2.834 1.00 50.38 102 THR A C 1
ATOM 807 O O . THR A 1 102 ? 1.278 15.142 -1.954 1.00 50.38 102 THR A O 1
ATOM 810 N N . TYR A 1 103 ? 1.064 14.198 -3.981 1.00 41.34 103 TYR A N 1
ATOM 811 C CA . TYR A 1 103 ? 2.442 14.389 -4.412 1.00 41.34 103 TYR A CA 1
ATOM 812 C C . TYR A 1 103 ? 2.404 15.233 -5.692 1.00 41.34 103 TYR A C 1
ATOM 814 O O . TYR A 1 103 ? 1.733 14.861 -6.649 1.00 41.34 103 TYR A O 1
ATOM 822 N N . GLY A 1 104 ? 3.051 16.407 -5.694 1.00 49.16 104 GLY A N 1
ATOM 823 C CA . GLY A 1 104 ? 3.182 17.255 -6.892 1.00 49.16 104 GLY A CA 1
ATOM 824 C C . GLY A 1 104 ? 2.386 18.572 -6.948 1.00 49.16 104 GLY A C 1
ATOM 825 O O . GLY A 1 104 ? 2.614 19.342 -7.877 1.00 49.16 104 GLY A O 1
ATOM 826 N N . ASP A 1 105 ? 1.540 18.908 -5.967 1.00 37.62 105 ASP A N 1
ATOM 827 C CA . ASP A 1 105 ? 0.974 20.265 -5.823 1.00 37.62 105 ASP A CA 1
ATOM 828 C C . ASP A 1 105 ? 1.553 20.933 -4.568 1.00 37.62 105 ASP A C 1
ATOM 830 O O . ASP A 1 105 ? 1.245 20.572 -3.435 1.00 37.62 105 ASP A O 1
ATOM 834 N N . ALA A 1 106 ? 2.440 21.908 -4.774 1.00 38.81 106 ALA A N 1
ATOM 835 C CA . ALA A 1 106 ? 3.105 22.670 -3.718 1.00 38.81 106 ALA A CA 1
ATOM 836 C C . ALA A 1 106 ? 2.199 23.732 -3.062 1.00 38.81 106 ALA A C 1
ATOM 838 O O . ALA A 1 106 ? 2.698 24.696 -2.475 1.00 38.81 106 ALA A O 1
ATOM 839 N N . SER A 1 107 ? 0.878 23.593 -3.147 1.00 36.00 107 SER A N 1
ATOM 840 C CA . SER A 1 107 ? -0.058 24.467 -2.462 1.00 36.00 107 SER A CA 1
ATOM 841 C C . SER A 1 107 ? -0.996 23.659 -1.569 1.00 36.00 107 SER A C 1
ATOM 843 O O . SER A 1 107 ? -1.940 23.026 -2.019 1.00 36.00 107 SER A O 1
ATOM 845 N N . LEU A 1 108 ? -0.750 23.710 -0.258 1.00 43.69 108 LEU A N 1
ATOM 846 C CA . LEU A 1 108 ? -1.648 24.385 0.685 1.00 43.69 108 LEU A CA 1
ATOM 847 C C . LEU A 1 108 ? -1.258 24.074 2.134 1.00 43.69 108 LEU A C 1
ATOM 849 O O . LEU A 1 108 ? -1.323 22.950 2.622 1.00 43.69 108 LEU A O 1
ATOM 853 N N . SER A 1 109 ? -0.943 25.146 2.852 1.00 40.78 109 SER A N 1
ATOM 854 C CA . SER A 1 109 ? -1.206 25.279 4.277 1.00 40.78 109 SER A CA 1
ATOM 855 C C . SER A 1 109 ? -2.695 25.053 4.553 1.00 40.78 109 SER A C 1
ATOM 857 O O . SER A 1 109 ? -3.519 25.788 4.003 1.00 40.78 109 SER A O 1
ATOM 859 N N . ARG A 1 110 ? -3.053 24.129 5.448 1.00 40.88 110 ARG A N 1
ATOM 860 C CA . ARG A 1 110 ? -4.319 24.220 6.183 1.00 40.88 110 ARG A CA 1
ATOM 861 C C . ARG A 1 110 ? -4.141 23.848 7.645 1.00 40.88 110 ARG A C 1
ATOM 863 O O . ARG A 1 110 ? -3.508 22.859 7.994 1.00 40.88 110 ARG A O 1
ATOM 870 N N . GLU A 1 111 ? -4.669 24.752 8.453 1.00 33.44 111 GLU A N 1
ATOM 871 C CA . GLU A 1 111 ? -4.737 24.752 9.902 1.00 33.44 111 GLU A CA 1
ATOM 872 C C . GLU A 1 111 ? -5.498 23.530 10.428 1.00 33.44 111 GLU A C 1
ATOM 874 O O . GLU A 1 111 ? -6.474 23.073 9.834 1.00 33.44 111 GLU A O 1
ATOM 879 N N . TYR A 1 112 ? -5.034 23.021 11.568 1.00 30.08 112 TYR A N 1
ATOM 880 C CA . TYR A 1 112 ? -5.711 21.999 12.355 1.00 30.08 112 TYR A CA 1
ATOM 881 C C . TYR A 1 112 ? -6.962 22.601 13.013 1.00 30.08 112 TYR A C 1
ATOM 883 O O . TYR A 1 112 ? -6.868 23.168 14.101 1.00 30.08 112 TYR A O 1
ATOM 891 N N . GLU A 1 113 ? -8.132 22.464 12.392 1.00 30.89 113 GLU A N 1
ATOM 892 C CA . GLU A 1 113 ? -9.406 22.629 13.099 1.00 30.89 113 GLU A CA 1
ATOM 893 C C . GLU A 1 113 ? -9.901 21.261 13.579 1.00 30.89 113 GLU A C 1
ATOM 895 O O . GLU A 1 113 ? -10.383 20.427 12.815 1.00 30.89 113 GLU A O 1
ATOM 900 N N . TRP A 1 114 ? -9.740 21.030 14.882 1.00 32.12 114 TRP A N 1
ATOM 901 C CA . TRP A 1 114 ? -10.338 19.915 15.605 1.00 32.12 114 TRP A CA 1
ATOM 902 C C . TRP A 1 114 ? -11.852 20.135 15.688 1.00 32.12 114 TRP A C 1
ATOM 904 O O . TRP A 1 114 ? -12.312 20.936 16.499 1.00 32.12 114 TRP A O 1
ATOM 914 N N . PHE A 1 115 ? -12.637 19.436 14.868 1.00 37.31 115 PHE A N 1
ATOM 915 C CA . PHE A 1 115 ? -14.090 19.420 15.031 1.00 37.31 115 PHE A CA 1
ATOM 916 C C . PHE A 1 115 ? -14.502 18.348 16.042 1.00 37.31 115 PHE A C 1
ATOM 918 O O . PHE A 1 115 ? -14.519 17.150 15.760 1.00 37.31 115 PHE A O 1
ATOM 925 N N . GLU A 1 116 ? -14.871 18.810 17.236 1.00 40.19 116 GLU A N 1
ATOM 926 C CA . GLU A 1 116 ? -15.773 18.096 18.131 1.00 40.19 116 GLU A CA 1
ATOM 927 C C . GLU A 1 116 ? -17.143 17.951 17.447 1.00 40.19 116 GLU A C 1
ATOM 929 O O . GLU A 1 116 ? -17.966 18.863 17.491 1.00 40.19 116 GLU A O 1
ATOM 934 N N . SER A 1 117 ? -17.424 16.810 16.817 1.00 37.81 117 SER A N 1
ATOM 935 C CA . SER A 1 117 ? -18.816 16.387 16.621 1.00 37.81 117 SER A CA 1
ATOM 936 C C . SER A 1 117 ? -18.951 14.872 16.463 1.00 37.81 117 SER A C 1
ATOM 938 O O . SER A 1 117 ? -19.207 14.354 15.379 1.00 37.81 117 SER A O 1
ATOM 940 N N . LEU A 1 118 ? -18.842 14.159 17.579 1.00 34.28 118 LEU A N 1
ATOM 941 C CA . LEU A 1 118 ? -19.616 12.940 17.800 1.00 34.28 118 LEU A CA 1
ATOM 942 C C . LEU A 1 118 ? -20.296 13.110 19.159 1.00 34.28 118 LEU A C 1
ATOM 944 O O . LEU A 1 118 ? -19.683 12.900 20.205 1.00 34.28 118 LEU A O 1
ATOM 948 N N . GLY A 1 119 ? -21.523 13.630 19.102 1.00 36.44 119 GLY A N 1
ATOM 949 C CA . GLY A 1 119 ? -22.493 13.540 20.191 1.00 36.44 119 GLY A CA 1
ATOM 950 C C . GLY A 1 119 ? -23.200 12.194 20.175 1.00 36.44 119 GLY A C 1
ATOM 951 O O . GLY A 1 119 ? -23.219 11.556 19.097 1.00 36.44 119 GLY A O 1
#

Secondary structure (DSSP, 8-state):
-B-TTHHHHHSPTT-SS-GGG---SHHHHHHHHHHHHHHHHHHHHHTT------B-GGGGGGG-HHHHHHHHHHT--HHHHHHHHHHHHHHHHGGGTS----SS---------------

Organism: NCBI:txid112498

InterPro domains:
  IPR038071 UROD/MetE-like superfamily [G3DSA:3.20.20.210] (1-114)
  IPR038071 UROD/MetE-like superfamily [SSF51726] (1-94)

pLDDT: mean 81.58, std 21.1, range [30.08, 97.38]

Radius of gyration: 16.48 Å; chains: 1; bounding box: 41×42×40 Å

Sequence (119 aa):
MPAPSYQHIQLRPGTAFTETSGYRGDGEYFEDLAKACAAEIQALYDAGCRNIQVDDPHLTYFCSEQFLKGCEIDGVDSDALLDLYMEAHNIVFEREAWARFTYGDASLSREYEWFESLG

Foldseek 3Di:
DEQLCVQVVVDQPPVSDDPPPPDPDVVVVLLVSLVVLVVVVVVCVVVPDDDDDYDDPCLCLLVDPVSVVVCVVSVHDSVVVNVSSLVSVCSNPCVVVPDHDDDDDPDDDDDDDDDPDDD